Protein AF-A0A0N8PWJ0-F1 (afdb_monomer_lite)

Radius of gyration: 24.16 Å; chains: 1; bounding box: 45×38×92 Å

pLDDT: mean 72.23, std 19.56, range [32.34, 95.19]

Foldseek 3Di:
DLLVVLVVCVVVVAQEAEAADCPCVQVDPPDDVVNCCCVPPDPPVVSLVVNCVSNVVSNHHYYYDHLPPQLQAALPPRAGFDDPDPQWTADPVVRDIFGSVVSSVSSRCVVVVHDDPDPPDDPPGHPPVVDPQPFDDPVPDGDRPDDDPCPPPPPPPPPDDDDDPPDDDD

Sequence (170 aa):
MIKNVIEDLFELGTSRILVGNLKYIRENNRGAKTNSMIHNFWSFNYIVQRIKEVAEEYRMKVEEINEYGTSSSCPFCDTKGSRRRRVLLYCPRCNKTINADVVGALNITKKDGTIIPSPSWRDRDNGLMTQPLLLRWNEMKWDRKSGMKNQLMKTLEVRIPQASAVGVSI

Structure (mmCIF, N/CA/C/O backbone):
data_AF-A0A0N8PWJ0-F1
#
_entry.id   AF-A0A0N8PWJ0-F1
#
loop_
_atom_site.group_PDB
_atom_site.id
_atom_site.type_symbol
_atom_site.label_atom_id
_atom_site.label_alt_id
_atom_site.label_comp_id
_atom_site.label_asym_id
_atom_site.label_entity_id
_atom_site.label_seq_id
_atom_site.pdbx_PDB_ins_code
_atom_site.Cartn_x
_atom_site.Cartn_y
_atom_site.Cartn_z
_atom_site.occupancy
_atom_site.B_iso_or_equiv
_atom_site.auth_seq_id
_atom_site.auth_comp_id
_atom_site.auth_asym_id
_atom_site.auth_atom_id
_atom_site.pdbx_PDB_model_num
ATOM 1 N N . MET A 1 1 ? -8.269 14.108 5.931 1.00 78.44 1 MET A N 1
ATOM 2 C CA . MET A 1 1 ? -7.826 13.070 4.969 1.00 78.44 1 MET A CA 1
ATOM 3 C C . MET A 1 1 ? -7.799 11.691 5.614 1.00 78.44 1 MET A C 1
ATOM 5 O O . MET A 1 1 ? -8.667 10.913 5.270 1.00 78.44 1 MET A O 1
ATOM 9 N N . ILE A 1 2 ? -6.883 11.386 6.548 1.00 87.88 2 ILE A N 1
ATOM 10 C CA . ILE A 1 2 ? -6.777 10.037 7.158 1.00 87.88 2 ILE A CA 1
ATOM 11 C C . ILE A 1 2 ? -8.081 9.603 7.840 1.00 87.88 2 ILE A C 1
ATOM 13 O O . ILE A 1 2 ? -8.528 8.486 7.619 1.00 87.88 2 ILE A O 1
ATOM 17 N N . LYS A 1 3 ? -8.721 10.515 8.585 1.00 88.75 3 LYS A N 1
ATOM 18 C CA . LYS A 1 3 ? -10.021 10.259 9.215 1.00 88.75 3 LYS A CA 1
ATOM 19 C C . LYS A 1 3 ? -11.087 9.831 8.206 1.00 88.75 3 LYS A C 1
ATOM 21 O O . LYS A 1 3 ? -11.620 8.745 8.336 1.00 88.75 3 LYS A O 1
ATOM 26 N N . ASN A 1 4 ? -11.289 10.628 7.159 1.00 89.31 4 ASN A N 1
ATOM 27 C CA . ASN A 1 4 ? -12.261 10.331 6.106 1.00 89.31 4 ASN A CA 1
ATOM 28 C C . ASN A 1 4 ? -11.983 8.979 5.429 1.00 89.31 4 ASN A C 1
ATOM 30 O O . ASN A 1 4 ? -12.909 8.234 5.163 1.00 89.31 4 ASN A O 1
ATOM 34 N N . VAL A 1 5 ? -10.710 8.640 5.181 1.00 90.00 5 VAL A N 1
ATOM 35 C CA . VAL A 1 5 ? -10.353 7.338 4.591 1.00 90.00 5 VAL A CA 1
ATOM 36 C C . VAL A 1 5 ? -10.740 6.186 5.520 1.00 90.00 5 VAL A C 1
ATOM 38 O O . VAL A 1 5 ? -11.231 5.167 5.051 1.00 90.00 5 VAL A O 1
ATOM 41 N N . ILE A 1 6 ? -10.519 6.325 6.826 1.00 91.62 6 ILE A N 1
ATOM 42 C CA . ILE A 1 6 ? -10.872 5.285 7.801 1.00 91.62 6 ILE A CA 1
ATOM 43 C C . ILE A 1 6 ? -12.387 5.197 7.989 1.00 91.62 6 ILE A C 1
ATOM 45 O O . ILE A 1 6 ? -12.909 4.089 8.038 1.00 91.62 6 ILE A O 1
ATOM 49 N N . GLU A 1 7 ? -13.089 6.331 8.010 1.00 90.44 7 GLU A N 1
ATOM 50 C CA . GLU A 1 7 ? -14.555 6.386 7.992 1.00 90.44 7 GLU A CA 1
ATOM 51 C C . GLU A 1 7 ? -15.114 5.648 6.765 1.00 90.44 7 GLU A C 1
ATOM 53 O O . GLU A 1 7 ? -15.924 4.738 6.924 1.00 90.44 7 GLU A O 1
ATOM 58 N N . ASP A 1 8 ? -14.607 5.942 5.563 1.00 90.00 8 ASP A N 1
ATOM 59 C CA . ASP A 1 8 ? -15.014 5.264 4.327 1.00 90.00 8 ASP A CA 1
ATOM 60 C C . ASP A 1 8 ? -14.752 3.746 4.400 1.00 90.00 8 ASP A C 1
ATOM 62 O O . ASP A 1 8 ? -15.587 2.935 3.996 1.00 90.00 8 ASP A O 1
ATOM 66 N N . LEU A 1 9 ? -13.590 3.326 4.919 1.00 90.00 9 LEU A N 1
ATOM 67 C CA . LEU A 1 9 ? -13.256 1.904 5.071 1.00 90.00 9 LEU A CA 1
ATOM 68 C C . LEU A 1 9 ? -14.151 1.200 6.095 1.00 90.00 9 LEU A C 1
ATOM 70 O O . LEU A 1 9 ? -14.504 0.032 5.894 1.00 90.00 9 LEU A O 1
ATOM 74 N N . PHE A 1 10 ? -14.514 1.896 7.168 1.00 90.31 10 PHE A N 1
ATOM 75 C CA . PHE A 1 10 ? -15.421 1.399 8.191 1.00 90.31 10 PHE A CA 1
ATOM 76 C C . PHE A 1 10 ? -16.838 1.218 7.634 1.00 90.31 10 PHE A C 1
ATOM 78 O O . PHE A 1 10 ? -17.433 0.158 7.824 1.00 90.31 10 PHE A O 1
ATOM 85 N N . GLU A 1 11 ? -17.348 2.186 6.867 1.00 90.12 11 GLU A N 1
ATOM 86 C CA . GLU A 1 11 ? -18.640 2.077 6.173 1.00 90.12 11 GLU A CA 1
ATOM 87 C C . GLU A 1 11 ? -18.673 0.913 5.169 1.00 90.12 11 GLU A C 1
ATOM 89 O O . GLU A 1 11 ? -19.708 0.276 4.981 1.00 90.12 11 GLU A O 1
ATOM 94 N N . LEU A 1 12 ? -17.529 0.583 4.561 1.00 88.88 12 LEU A N 1
ATOM 95 C CA . LEU A 1 12 ? -17.371 -0.585 3.687 1.00 88.88 12 LEU A CA 1
ATOM 96 C C . LEU A 1 12 ? -17.285 -1.925 4.447 1.00 88.88 12 LEU A C 1
ATOM 98 O O . LEU A 1 12 ? -17.179 -2.973 3.809 1.00 88.88 12 LEU A O 1
ATOM 102 N N . GLY A 1 13 ? -17.325 -1.918 5.783 1.00 88.94 13 GLY A N 1
ATOM 103 C CA . GLY A 1 13 ? -17.255 -3.122 6.617 1.00 88.94 13 GLY A CA 1
ATOM 104 C C . GLY A 1 13 ? -15.846 -3.706 6.749 1.00 88.94 13 GLY A C 1
ATOM 105 O O . GLY A 1 13 ? -15.686 -4.896 7.026 1.00 88.94 13 GLY A O 1
ATOM 106 N N . THR A 1 14 ? -14.809 -2.896 6.532 1.00 88.94 14 THR A N 1
ATOM 107 C CA . THR A 1 14 ? -13.416 -3.341 6.652 1.00 88.94 14 THR A CA 1
ATOM 108 C C . THR A 1 14 ? -13.060 -3.547 8.127 1.00 88.94 14 THR A C 1
ATOM 110 O O . THR A 1 14 ? -13.317 -2.686 8.960 1.00 88.94 14 THR A O 1
ATOM 113 N N . SER A 1 15 ? -12.430 -4.673 8.465 1.00 89.12 15 SER A N 1
ATOM 114 C CA . SER A 1 15 ? -11.983 -4.972 9.838 1.00 89.12 15 SER A CA 1
ATOM 115 C C . SER A 1 15 ? -10.462 -4.926 10.011 1.00 89.12 15 SER A C 1
ATOM 117 O O . SER A 1 15 ? -9.962 -4.703 11.117 1.00 89.12 15 SER A O 1
ATOM 119 N N . ARG A 1 16 ? -9.715 -5.135 8.920 1.00 90.88 16 ARG A N 1
ATOM 120 C CA . ARG A 1 16 ? -8.248 -5.176 8.888 1.00 90.88 16 ARG A CA 1
ATOM 121 C C . ARG A 1 16 ? -7.725 -4.301 7.751 1.00 90.88 16 ARG A C 1
ATOM 123 O O . ARG A 1 16 ? -8.206 -4.393 6.625 1.00 90.88 16 ARG A O 1
ATOM 130 N N . ILE A 1 17 ? -6.727 -3.478 8.049 1.00 91.00 17 ILE A N 1
ATOM 131 C CA . ILE A 1 17 ? -6.000 -2.636 7.099 1.00 91.00 17 ILE A CA 1
ATOM 132 C C . ILE A 1 17 ? -4.561 -3.136 7.040 1.00 91.00 17 ILE A C 1
ATOM 134 O O . ILE A 1 17 ? -3.877 -3.220 8.059 1.00 91.00 17 ILE A O 1
ATOM 138 N N . LEU A 1 18 ? -4.089 -3.425 5.832 1.00 90.75 18 LEU A N 1
ATOM 139 C CA . LEU A 1 18 ? -2.710 -3.829 5.589 1.00 90.75 18 LEU A CA 1
ATOM 140 C C . LEU A 1 18 ? -1.939 -2.647 5.007 1.00 90.75 18 LEU A C 1
ATOM 142 O O . LEU A 1 18 ? -2.352 -2.058 4.008 1.00 90.75 18 LEU A O 1
ATOM 146 N N . VAL A 1 19 ? -0.814 -2.305 5.625 1.00 90.31 19 VAL A N 1
ATOM 147 C CA . VAL A 1 19 ? 0.041 -1.191 5.210 1.00 90.31 19 VAL A CA 1
ATOM 148 C C . VAL A 1 19 ? 1.395 -1.732 4.771 1.00 90.31 19 VAL A C 1
ATOM 150 O O . VAL A 1 19 ? 2.046 -2.483 5.495 1.00 90.31 19 VAL A O 1
ATOM 153 N N . GLY A 1 20 ? 1.835 -1.346 3.575 1.00 87.44 20 GLY A N 1
ATOM 154 C CA . GLY A 1 20 ? 3.157 -1.703 3.074 1.00 87.44 20 GLY A CA 1
ATOM 155 C C . GLY A 1 20 ? 4.257 -1.037 3.898 1.00 87.44 20 GLY A C 1
ATOM 156 O O . GLY A 1 20 ? 4.283 0.177 4.047 1.00 87.44 20 GLY A O 1
ATOM 157 N N . ASN A 1 21 ? 5.159 -1.825 4.473 1.00 85.50 21 ASN A N 1
ATOM 158 C CA . ASN A 1 21 ? 6.261 -1.346 5.287 1.00 85.50 21 ASN A CA 1
ATOM 159 C C . ASN A 1 21 ? 7.443 -0.954 4.397 1.00 85.50 21 ASN A C 1
ATOM 161 O O . ASN A 1 21 ? 8.081 -1.815 3.783 1.00 85.50 21 ASN A O 1
ATOM 165 N N . LEU A 1 22 ? 7.756 0.342 4.381 1.00 82.75 22 LEU A N 1
ATOM 166 C CA . LEU A 1 22 ? 8.860 0.933 3.625 1.00 82.75 22 LEU A CA 1
ATOM 167 C C . LEU A 1 22 ? 10.159 1.060 4.440 1.00 82.75 22 LEU A C 1
ATOM 169 O O . LEU A 1 22 ? 10.997 1.921 4.151 1.00 82.75 22 LEU A O 1
ATOM 173 N N . LYS A 1 23 ? 10.360 0.228 5.470 1.00 77.06 23 LYS A N 1
ATOM 174 C CA . LYS A 1 23 ? 11.645 0.138 6.182 1.00 77.06 23 LYS A CA 1
ATOM 175 C C . LYS A 1 23 ? 12.806 0.025 5.184 1.00 77.06 23 LYS A C 1
ATOM 177 O O . LYS A 1 23 ? 12.694 -0.622 4.144 1.00 77.06 23 LYS A O 1
ATOM 182 N N . TYR A 1 24 ? 13.909 0.710 5.488 1.00 76.69 24 TYR A N 1
ATOM 183 C CA . TYR A 1 24 ? 15.117 0.784 4.650 1.00 76.69 24 TYR A CA 1
ATOM 184 C C . TYR A 1 24 ? 14.955 1.530 3.309 1.00 76.69 24 TYR A C 1
ATOM 186 O O . TYR A 1 24 ? 15.877 1.568 2.489 1.00 76.69 24 TYR A O 1
ATOM 194 N N . ILE A 1 25 ? 13.817 2.196 3.047 1.00 76.44 25 ILE A N 1
ATOM 195 C CA . ILE A 1 25 ? 13.652 2.976 1.808 1.00 76.44 25 ILE A CA 1
ATOM 196 C C . ILE A 1 25 ? 14.645 4.145 1.722 1.00 76.44 25 ILE A C 1
ATOM 198 O O . ILE A 1 25 ? 15.071 4.474 0.617 1.00 76.44 25 ILE A O 1
ATOM 202 N N . ARG A 1 26 ? 15.029 4.712 2.874 1.00 74.12 26 ARG A N 1
ATOM 203 C CA . ARG A 1 26 ? 15.977 5.829 3.032 1.00 74.12 26 ARG A CA 1
ATOM 204 C C . ARG A 1 26 ? 17.442 5.426 2.851 1.00 74.12 26 ARG A C 1
ATOM 206 O O . ARG A 1 26 ? 18.259 6.267 2.513 1.00 74.12 26 ARG A O 1
ATOM 213 N N . GLU A 1 27 ? 17.762 4.153 3.050 1.00 78.19 27 GLU A N 1
ATOM 214 C CA . GLU A 1 27 ? 19.130 3.628 2.916 1.00 78.19 27 GLU A CA 1
ATOM 215 C C . GLU A 1 27 ? 19.471 3.274 1.463 1.00 78.19 27 GLU A C 1
ATOM 217 O O . GLU A 1 27 ? 20.631 3.147 1.084 1.00 78.19 27 GLU A O 1
ATOM 222 N N . ASN A 1 28 ? 18.449 3.151 0.615 1.00 74.12 28 ASN A N 1
ATOM 223 C CA . ASN A 1 28 ? 18.621 2.850 -0.795 1.00 74.12 28 ASN A CA 1
ATOM 224 C C . ASN A 1 28 ? 18.890 4.122 -1.599 1.00 74.12 28 ASN A C 1
ATOM 226 O O . ASN A 1 28 ? 18.023 4.990 -1.714 1.00 74.12 28 ASN A O 1
ATOM 230 N N . ASN A 1 29 ? 20.049 4.189 -2.253 1.00 73.50 29 ASN A N 1
ATOM 231 C CA . ASN A 1 29 ? 20.364 5.291 -3.150 1.00 73.50 29 ASN A CA 1
ATOM 232 C C . ASN A 1 29 ? 19.567 5.178 -4.464 1.00 73.50 29 ASN A C 1
ATOM 234 O O . ASN A 1 29 ? 19.907 4.392 -5.347 1.00 73.50 29 ASN A O 1
ATOM 238 N N . ARG A 1 30 ? 18.499 5.975 -4.606 1.00 72.75 30 ARG A N 1
ATOM 239 C CA . ARG A 1 30 ? 17.639 6.027 -5.808 1.00 72.75 30 ARG A CA 1
ATOM 240 C C . ARG A 1 30 ? 17.823 7.314 -6.623 1.00 72.75 30 ARG A C 1
ATOM 242 O O . ARG A 1 30 ? 16.936 7.701 -7.391 1.00 72.75 30 ARG A O 1
ATOM 249 N N . GLY A 1 31 ? 18.973 7.970 -6.454 1.00 81.56 31 GLY A N 1
ATOM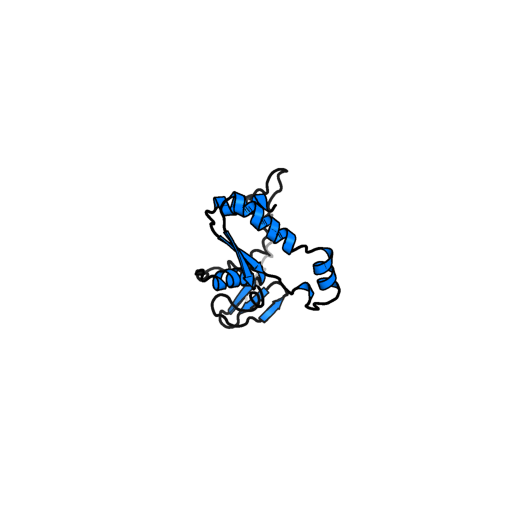 250 C CA . GLY A 1 31 ? 19.334 9.230 -7.100 1.00 81.56 31 GLY A CA 1
ATOM 251 C C . GLY A 1 31 ? 18.895 10.472 -6.316 1.00 81.56 31 GLY A C 1
ATOM 252 O O . GLY A 1 31 ? 17.948 10.439 -5.531 1.00 81.56 31 GLY A O 1
ATOM 253 N N . ALA A 1 32 ? 19.576 11.595 -6.564 1.00 79.75 32 ALA A N 1
ATOM 254 C CA . ALA A 1 32 ? 19.472 12.817 -5.757 1.00 79.75 32 ALA A CA 1
ATOM 255 C C . ALA A 1 32 ? 18.037 13.356 -5.613 1.00 79.75 32 ALA A C 1
ATOM 257 O O . ALA A 1 32 ? 17.609 13.689 -4.509 1.00 79.75 32 ALA A O 1
ATOM 258 N N . LYS A 1 33 ? 17.261 13.387 -6.707 1.00 81.19 33 LYS A N 1
ATOM 259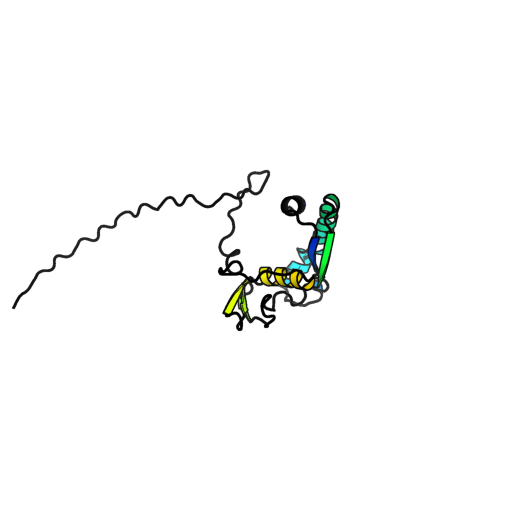 C CA . LYS A 1 33 ? 15.870 13.872 -6.689 1.00 81.19 33 LYS A CA 1
ATOM 260 C C . LYS A 1 33 ? 14.965 12.991 -5.824 1.00 81.19 33 LYS A C 1
ATOM 262 O O . LYS A 1 33 ? 14.232 13.503 -4.986 1.00 81.19 33 LYS A O 1
ATOM 267 N N . THR A 1 34 ? 15.028 11.674 -6.018 1.00 77.62 34 THR A N 1
ATOM 268 C CA . THR A 1 34 ? 14.200 10.710 -5.280 1.00 77.62 34 THR A CA 1
ATOM 269 C C . THR A 1 34 ? 14.556 10.714 -3.798 1.00 77.62 34 THR A C 1
ATOM 271 O O . THR A 1 34 ? 13.664 10.774 -2.958 1.00 77.62 34 THR A O 1
ATOM 274 N N . ASN A 1 35 ? 15.851 10.720 -3.476 1.00 80.38 35 ASN A N 1
ATOM 275 C CA . ASN A 1 35 ? 16.318 10.761 -2.095 1.00 80.38 35 ASN A CA 1
ATOM 276 C C . ASN A 1 35 ? 15.872 12.070 -1.425 1.00 80.38 35 ASN A C 1
ATOM 278 O O . ASN A 1 35 ? 15.285 12.021 -0.351 1.00 80.38 35 ASN A O 1
ATOM 282 N N . SER A 1 36 ? 16.036 13.225 -2.083 1.00 81.38 36 SER A N 1
ATOM 283 C CA . SER A 1 36 ? 15.557 14.512 -1.555 1.00 81.38 36 SER A CA 1
ATOM 284 C C . SER A 1 36 ? 14.054 14.486 -1.247 1.00 81.38 36 SER A C 1
ATOM 286 O O . SER A 1 36 ? 13.643 14.908 -0.170 1.00 81.38 36 SER A O 1
ATOM 288 N N . MET A 1 37 ? 13.225 13.906 -2.123 1.00 79.00 37 MET A N 1
ATOM 289 C CA . MET A 1 37 ? 11.787 13.756 -1.855 1.00 79.00 37 MET A CA 1
ATOM 290 C C . MET A 1 37 ? 11.502 12.848 -0.650 1.00 79.00 37 MET A C 1
ATOM 292 O O . MET A 1 37 ? 10.704 13.210 0.213 1.00 79.00 37 MET A O 1
ATOM 296 N N . ILE A 1 38 ? 12.171 11.693 -0.561 1.00 79.81 38 ILE A N 1
ATOM 297 C CA . ILE A 1 38 ? 11.996 10.742 0.549 1.00 79.81 38 ILE A CA 1
ATOM 298 C C . ILE A 1 38 ? 12.420 11.372 1.884 1.00 79.81 38 ILE A C 1
ATOM 300 O O . ILE A 1 38 ? 11.729 11.210 2.889 1.00 79.81 38 ILE A O 1
ATOM 304 N N . HIS A 1 39 ? 13.552 12.076 1.908 1.00 77.00 39 HIS A N 1
ATOM 305 C CA . HIS A 1 39 ? 14.110 12.636 3.136 1.00 77.00 39 HIS A CA 1
ATOM 306 C C . HIS A 1 39 ? 13.380 13.901 3.597 1.00 77.00 39 HIS A C 1
ATOM 308 O O . HIS A 1 39 ? 13.160 14.036 4.799 1.00 77.00 39 HIS A O 1
ATOM 314 N N . ASN A 1 40 ? 12.964 14.775 2.671 1.00 78.38 40 ASN A N 1
ATOM 315 C CA . ASN A 1 40 ? 12.414 16.093 3.007 1.00 78.38 40 ASN A CA 1
ATOM 316 C C . ASN A 1 40 ? 10.883 16.135 3.074 1.00 78.38 40 ASN A C 1
ATOM 318 O O . ASN A 1 40 ? 10.336 16.910 3.850 1.00 78.38 40 ASN A O 1
ATOM 322 N N . PHE A 1 41 ? 10.181 15.328 2.273 1.00 73.62 41 PHE A N 1
ATOM 323 C CA . PHE A 1 41 ? 8.723 15.448 2.124 1.00 73.62 41 PHE A CA 1
ATOM 324 C C . PHE A 1 41 ? 7.948 14.230 2.625 1.00 73.62 41 PHE A C 1
ATOM 326 O O . PHE A 1 41 ? 6.735 14.316 2.811 1.00 73.62 41 PHE A O 1
ATOM 333 N N . TRP A 1 42 ? 8.612 13.091 2.847 1.00 77.62 42 TRP A N 1
ATOM 334 C CA . TRP A 1 42 ? 7.918 11.840 3.134 1.00 77.62 42 TRP A CA 1
ATOM 335 C C . TRP A 1 42 ? 8.134 11.338 4.565 1.00 77.62 42 TRP A C 1
ATOM 337 O O . TRP A 1 42 ? 9.004 10.509 4.855 1.00 77.62 42 TRP A O 1
ATOM 347 N N . SER A 1 43 ? 7.262 11.792 5.466 1.00 82.75 43 SER A N 1
ATOM 348 C CA . SER A 1 43 ? 7.154 11.290 6.843 1.00 82.75 43 SER A CA 1
ATOM 349 C C . SER A 1 43 ? 6.284 10.031 6.906 1.00 82.75 43 SER A C 1
ATOM 351 O O . SER A 1 43 ? 5.223 10.022 7.524 1.00 82.75 43 SER A O 1
ATOM 353 N N . PHE A 1 44 ? 6.724 8.958 6.243 1.00 83.38 44 PHE A N 1
ATOM 354 C CA . PHE A 1 44 ? 5.982 7.695 6.159 1.00 83.38 44 PHE A CA 1
ATOM 355 C C . PHE A 1 44 ? 5.540 7.171 7.538 1.00 83.38 44 PHE A C 1
ATOM 357 O O . PHE A 1 44 ? 4.356 6.925 7.744 1.00 83.38 44 PHE A O 1
ATOM 364 N N . ASN A 1 45 ? 6.458 7.109 8.508 1.00 85.62 45 ASN A N 1
ATOM 365 C CA . ASN A 1 45 ? 6.153 6.632 9.862 1.00 85.62 45 ASN A CA 1
ATOM 366 C C . ASN A 1 45 ? 5.053 7.454 10.547 1.00 85.62 45 ASN A C 1
ATOM 368 O O . ASN A 1 45 ? 4.207 6.884 11.225 1.00 85.62 45 ASN A O 1
ATOM 372 N N . TYR A 1 46 ? 5.037 8.774 10.341 1.00 88.75 46 TYR A N 1
ATOM 373 C CA . TYR A 1 46 ? 3.999 9.643 10.896 1.00 88.75 46 TYR A CA 1
ATOM 374 C C . TYR A 1 46 ? 2.622 9.329 10.296 1.00 88.75 46 TYR A C 1
ATOM 376 O O . TYR A 1 46 ? 1.635 9.241 11.020 1.00 88.75 46 TYR A O 1
ATOM 384 N N . ILE A 1 47 ? 2.556 9.100 8.980 1.00 89.38 47 ILE A N 1
ATOM 385 C CA . ILE A 1 47 ? 1.307 8.735 8.299 1.00 89.38 47 ILE A CA 1
ATOM 386 C C . ILE A 1 47 ? 0.795 7.386 8.810 1.00 89.38 47 ILE A C 1
ATOM 388 O O . ILE A 1 47 ? -0.380 7.277 9.151 1.00 89.38 47 ILE A O 1
ATOM 392 N N . VAL A 1 48 ? 1.665 6.375 8.906 1.00 90.44 48 VAL A N 1
ATOM 393 C CA . VAL A 1 48 ? 1.291 5.047 9.420 1.00 90.44 48 VAL A CA 1
ATOM 394 C C . VAL A 1 48 ? 0.824 5.127 10.868 1.00 90.44 48 VAL A C 1
ATOM 396 O O . VAL A 1 48 ? -0.203 4.547 11.207 1.00 90.44 48 VAL A O 1
ATOM 399 N N . GLN A 1 49 ? 1.535 5.881 11.706 1.00 92.19 49 GLN A N 1
ATOM 400 C CA . GLN A 1 49 ? 1.153 6.099 13.096 1.00 92.19 49 GLN A CA 1
ATOM 401 C C . GLN A 1 49 ? -0.236 6.736 13.193 1.00 92.19 49 GLN A C 1
ATOM 403 O O . GLN A 1 49 ? -1.094 6.239 13.915 1.00 92.19 49 GLN A O 1
ATOM 408 N N . ARG A 1 50 ? -0.506 7.771 12.390 1.00 94.19 50 ARG A N 1
ATOM 409 C CA . ARG A 1 50 ? -1.813 8.429 12.387 1.00 94.19 50 ARG A CA 1
ATOM 410 C C . ARG A 1 50 ? -2.932 7.523 11.868 1.00 94.19 50 ARG A C 1
ATOM 412 O O . ARG A 1 50 ? -4.054 7.621 12.352 1.00 94.19 50 ARG A O 1
ATOM 419 N N . ILE A 1 51 ? -2.644 6.639 10.909 1.00 93.56 51 ILE A N 1
ATOM 420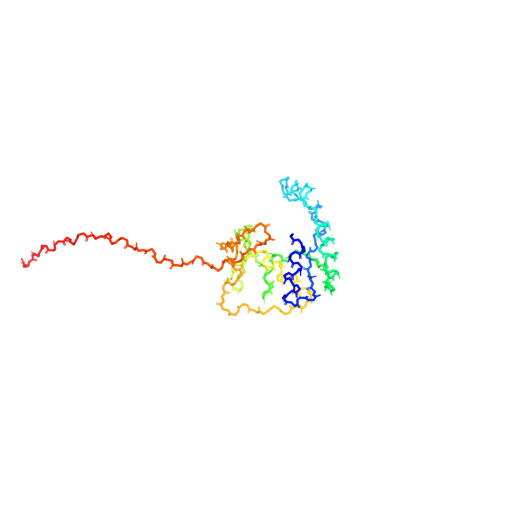 C CA . ILE A 1 51 ? -3.596 5.611 10.461 1.00 93.56 51 ILE A CA 1
ATOM 421 C C . ILE A 1 51 ? -3.914 4.648 11.607 1.00 93.56 51 ILE A C 1
ATOM 423 O O . ILE A 1 51 ? -5.084 4.363 11.820 1.00 93.56 51 ILE A O 1
ATOM 427 N N . LYS A 1 52 ? -2.907 4.177 12.356 1.00 94.44 52 LYS A N 1
ATOM 428 C CA . LYS A 1 52 ? -3.106 3.275 13.503 1.00 94.44 52 LYS A CA 1
ATOM 429 C C . LYS A 1 52 ? -3.989 3.899 14.575 1.00 94.44 52 LYS A C 1
ATOM 431 O O . LYS A 1 52 ? -4.978 3.288 14.951 1.00 94.44 52 LYS A O 1
ATOM 436 N N . GLU A 1 53 ? -3.661 5.118 14.997 1.00 95.19 53 GLU A N 1
ATOM 437 C CA . GLU A 1 53 ? -4.410 5.843 16.032 1.00 95.19 53 GLU A CA 1
ATOM 438 C C . GLU A 1 53 ? -5.881 6.009 15.655 1.00 95.19 53 GLU A C 1
ATOM 440 O O . GLU A 1 53 ? -6.770 5.680 16.430 1.00 95.19 53 GLU A O 1
ATOM 445 N N . VAL A 1 54 ? -6.147 6.486 14.437 1.00 95.19 54 VAL A N 1
ATOM 446 C CA . VAL A 1 54 ? -7.525 6.709 13.999 1.00 95.19 54 VAL A CA 1
ATOM 447 C C . VAL A 1 54 ? -8.239 5.378 13.756 1.00 95.19 54 VAL A C 1
ATOM 449 O O . VAL A 1 54 ? -9.411 5.266 14.065 1.00 95.19 54 VAL A O 1
ATOM 452 N N . ALA A 1 55 ? -7.570 4.344 13.245 1.00 94.31 55 ALA A N 1
ATOM 453 C CA . ALA A 1 55 ? -8.197 3.041 13.005 1.00 94.31 55 ALA A CA 1
ATOM 454 C C . ALA A 1 55 ? -8.572 2.330 14.315 1.00 94.31 55 ALA A C 1
ATOM 456 O O . ALA A 1 55 ? -9.589 1.634 14.371 1.00 94.31 55 ALA A O 1
ATOM 457 N N . GLU A 1 56 ? -7.785 2.536 15.371 1.00 94.62 56 GLU A N 1
ATOM 458 C CA . GLU A 1 56 ? -8.048 2.012 16.709 1.00 94.62 56 GLU A CA 1
ATOM 459 C C . GLU A 1 56 ? -9.358 2.563 17.293 1.00 94.62 56 GLU A C 1
ATOM 461 O O . GLU A 1 56 ? -10.133 1.794 17.866 1.00 94.62 56 GLU A O 1
ATOM 466 N N . GLU A 1 57 ? -9.683 3.840 17.047 1.00 94.69 57 GLU A N 1
ATOM 467 C CA . GLU A 1 57 ? -10.971 4.446 17.433 1.00 94.69 57 GLU A CA 1
ATOM 468 C C . GLU A 1 57 ? -12.173 3.695 16.821 1.00 94.69 57 GLU A C 1
ATOM 470 O O . GLU A 1 57 ? -13.211 3.541 17.466 1.00 94.69 57 GLU A O 1
ATOM 475 N N . TYR A 1 58 ? -12.013 3.152 15.607 1.00 93.12 58 TYR A N 1
ATOM 476 C CA . TYR A 1 58 ? -13.027 2.360 14.894 1.00 93.12 58 TYR A CA 1
ATOM 477 C C . TYR A 1 58 ? -12.884 0.845 15.129 1.00 93.12 58 TYR A C 1
ATOM 479 O O . TYR A 1 58 ? -13.564 0.050 14.478 1.00 93.12 58 TYR A O 1
ATOM 487 N N . ARG A 1 59 ? -12.020 0.418 16.065 1.00 94.12 59 ARG A N 1
ATOM 488 C CA . ARG A 1 59 ? -11.714 -0.995 16.378 1.00 94.12 59 ARG A CA 1
ATOM 489 C C . ARG A 1 59 ? -11.211 -1.801 15.173 1.00 94.12 59 ARG A C 1
ATOM 491 O O . ARG A 1 59 ? -11.382 -3.021 15.118 1.00 94.12 59 ARG A O 1
ATOM 498 N N . MET A 1 60 ? -10.580 -1.133 14.214 1.00 94.25 60 MET A N 1
ATOM 499 C CA . MET A 1 60 ? -9.958 -1.764 13.055 1.00 94.25 60 MET A CA 1
ATOM 500 C C . MET A 1 60 ? -8.506 -2.126 13.375 1.00 94.25 60 MET A C 1
ATOM 502 O O . MET A 1 60 ? -7.788 -1.369 14.027 1.00 94.25 60 MET A O 1
ATOM 506 N N . LYS A 1 61 ? -8.040 -3.281 12.895 1.00 93.12 61 LYS A N 1
ATOM 507 C CA . LYS A 1 61 ? -6.640 -3.698 13.070 1.00 93.12 61 LYS A CA 1
ATOM 508 C C . LYS A 1 61 ? -5.787 -3.180 11.922 1.00 93.12 61 LYS A C 1
ATOM 510 O O . LYS A 1 61 ? -6.168 -3.333 10.766 1.00 93.12 61 LYS A O 1
ATOM 515 N N . VAL A 1 62 ? -4.622 -2.620 12.232 1.00 93.06 62 VAL A N 1
ATOM 516 C CA . VAL A 1 62 ? -3.656 -2.155 11.228 1.00 93.06 62 VAL A CA 1
ATOM 517 C C . VAL A 1 62 ? -2.375 -2.969 11.344 1.00 93.06 62 VAL A C 1
ATOM 519 O O . VAL A 1 62 ? -1.728 -2.967 12.391 1.00 93.06 62 VAL A O 1
ATOM 522 N N . GLU A 1 63 ? -1.991 -3.638 10.262 1.00 91.50 63 GLU A N 1
ATOM 523 C CA . GLU A 1 63 ? -0.822 -4.516 10.217 1.00 91.50 63 GLU A CA 1
ATOM 524 C C . GLU A 1 63 ? 0.159 -4.055 9.136 1.00 91.50 63 GLU A C 1
ATOM 526 O O . GLU A 1 63 ? -0.222 -3.733 8.010 1.00 91.50 63 GLU A O 1
ATOM 531 N N . GLU A 1 64 ? 1.445 -4.009 9.482 1.00 90.38 64 GLU A N 1
ATOM 532 C CA . GLU A 1 64 ? 2.505 -3.630 8.550 1.00 90.38 64 GLU A CA 1
ATOM 533 C C . GLU A 1 64 ? 3.117 -4.870 7.891 1.00 90.38 64 GLU A C 1
ATOM 535 O O . GLU A 1 64 ? 3.692 -5.722 8.567 1.00 90.38 64 GLU A O 1
ATOM 540 N N . ILE A 1 65 ? 3.069 -4.942 6.562 1.00 89.19 65 ILE A N 1
ATOM 541 C CA . ILE A 1 65 ? 3.603 -6.058 5.771 1.00 89.19 65 ILE A CA 1
ATOM 542 C C . ILE A 1 65 ? 4.782 -5.572 4.941 1.00 89.19 65 ILE A C 1
ATOM 544 O O . ILE A 1 65 ? 4.724 -4.512 4.335 1.00 89.19 65 ILE A O 1
ATOM 548 N N . ASN A 1 66 ? 5.853 -6.360 4.847 1.00 85.19 66 ASN A N 1
ATOM 549 C CA . ASN A 1 66 ? 7.002 -6.006 4.013 1.00 85.19 66 ASN A CA 1
ATOM 550 C C . ASN A 1 66 ? 6.596 -5.773 2.539 1.00 85.19 66 ASN A C 1
ATOM 552 O O . ASN A 1 66 ? 6.193 -6.710 1.839 1.00 85.19 66 ASN A O 1
ATOM 556 N N . GLU A 1 67 ? 6.765 -4.542 2.051 1.00 84.38 67 GLU A N 1
ATOM 557 C CA . GLU A 1 67 ? 6.406 -4.134 0.687 1.00 84.38 67 GLU A CA 1
ATOM 558 C C . GLU A 1 67 ? 7.493 -4.473 -0.349 1.00 84.38 67 GLU A C 1
ATOM 560 O O . GLU A 1 67 ? 7.258 -4.408 -1.558 1.00 84.38 67 GLU A O 1
ATOM 565 N N . TYR A 1 68 ? 8.685 -4.889 0.084 1.00 82.06 68 TYR A N 1
ATOM 566 C CA . TYR A 1 68 ? 9.807 -5.124 -0.818 1.00 82.06 68 TYR A CA 1
ATOM 567 C C . TYR A 1 68 ? 9.448 -6.090 -1.959 1.00 82.06 68 TYR A C 1
ATOM 569 O O . TYR A 1 68 ? 8.938 -7.19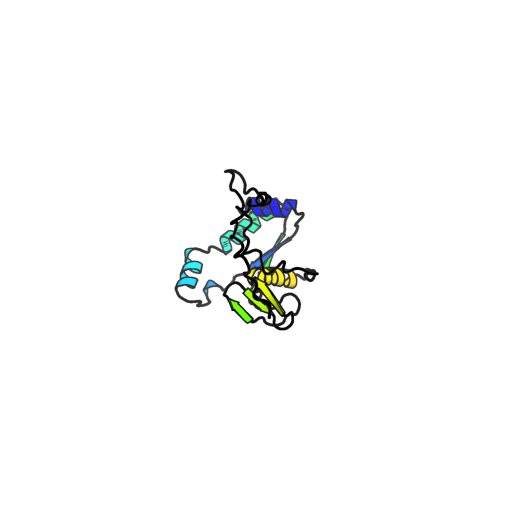4 -1.742 1.00 82.06 68 TYR A O 1
ATOM 577 N N . GLY A 1 69 ? 9.698 -5.640 -3.194 1.00 78.19 69 GLY A N 1
ATOM 578 C CA . GLY A 1 69 ? 9.474 -6.407 -4.422 1.00 78.19 69 GLY A CA 1
ATOM 579 C C . GLY A 1 69 ? 8.009 -6.609 -4.832 1.00 78.19 69 GLY A C 1
ATOM 580 O O . GLY A 1 69 ? 7.766 -7.162 -5.903 1.00 78.19 69 GLY A O 1
ATOM 581 N N . THR A 1 70 ? 7.033 -6.135 -4.050 1.00 84.00 70 THR A N 1
ATOM 582 C CA . THR A 1 70 ? 5.599 -6.388 -4.300 1.00 84.00 70 THR A CA 1
ATOM 583 C C . THR A 1 70 ? 5.096 -5.783 -5.609 1.00 84.00 70 THR A C 1
ATOM 585 O O . THR A 1 70 ? 4.242 -6.367 -6.252 1.00 84.00 70 THR A O 1
ATOM 588 N N . SER A 1 71 ? 5.660 -4.679 -6.097 1.00 81.75 71 SER A N 1
ATOM 589 C CA . SER A 1 71 ? 5.228 -4.043 -7.357 1.00 81.75 71 SER A CA 1
ATOM 590 C C . SER A 1 71 ? 5.855 -4.633 -8.633 1.00 81.75 71 SER A C 1
ATOM 592 O O . SER A 1 71 ? 5.718 -4.056 -9.713 1.00 81.75 71 SER A O 1
ATOM 594 N N . SER A 1 72 ? 6.604 -5.740 -8.538 1.00 85.56 72 SER A N 1
ATOM 595 C CA . SER A 1 72 ? 7.386 -6.294 -9.665 1.00 85.56 72 SER A CA 1
ATOM 596 C C . SER A 1 72 ? 6.938 -7.679 -10.138 1.00 85.56 72 SER A C 1
ATOM 598 O O . SER A 1 72 ? 7.366 -8.123 -11.206 1.00 85.56 72 SER A O 1
ATOM 600 N N . SER A 1 73 ? 6.068 -8.349 -9.385 1.00 88.06 73 SER A N 1
ATOM 601 C CA . SER A 1 73 ? 5.572 -9.693 -9.696 1.00 88.06 73 SER A CA 1
ATOM 602 C C . SER A 1 73 ? 4.084 -9.644 -10.008 1.00 88.06 73 SER A C 1
ATOM 604 O O . SER A 1 73 ? 3.330 -8.943 -9.342 1.00 88.06 73 SER A O 1
ATOM 606 N N . CYS A 1 74 ? 3.639 -10.374 -11.029 1.00 86.25 74 CYS A N 1
ATOM 607 C CA . CYS A 1 74 ? 2.217 -10.435 -11.351 1.00 86.25 74 CYS A CA 1
ATOM 608 C C . CYS A 1 74 ? 1.435 -11.082 -10.191 1.00 86.25 74 CYS A C 1
ATOM 610 O O . CYS A 1 74 ? 1.772 -12.206 -9.823 1.00 86.25 74 CYS A O 1
ATOM 612 N N . PRO A 1 75 ? 0.365 -10.452 -9.669 1.00 85.56 75 PRO A N 1
ATOM 613 C CA . PRO A 1 75 ? -0.367 -10.990 -8.519 1.00 85.56 75 PRO A CA 1
ATOM 614 C C . PRO A 1 75 ? -1.085 -12.312 -8.835 1.00 85.56 75 PRO A C 1
ATOM 616 O O . PRO A 1 75 ? -1.321 -13.127 -7.944 1.00 85.56 75 PRO A O 1
ATOM 619 N N . PHE A 1 76 ? -1.378 -12.556 -10.116 1.00 83.44 76 PHE A N 1
ATOM 620 C CA . PHE A 1 76 ? -2.158 -13.707 -10.576 1.00 83.44 76 PHE A CA 1
ATOM 621 C C . PHE A 1 76 ? -1.321 -14.946 -10.901 1.00 83.44 76 PHE A C 1
ATOM 623 O O . PHE A 1 76 ? -1.792 -16.060 -10.712 1.00 83.44 76 PHE A O 1
ATOM 630 N N . CYS A 1 77 ? -0.107 -14.771 -11.431 1.00 85.50 77 CYS A N 1
ATOM 631 C CA . CYS A 1 77 ? 0.711 -15.887 -11.925 1.00 85.50 77 CYS A CA 1
ATOM 632 C C . CYS A 1 77 ? 2.150 -15.896 -11.400 1.00 85.50 77 CYS A C 1
ATOM 634 O O . CYS A 1 77 ? 2.969 -16.673 -11.899 1.00 85.50 77 CYS A O 1
ATOM 636 N N . ASP A 1 78 ? 2.478 -14.975 -10.489 1.00 86.25 78 ASP A N 1
ATOM 637 C CA . ASP A 1 78 ? 3.778 -14.809 -9.823 1.00 86.25 78 ASP A CA 1
ATOM 638 C C . ASP A 1 78 ? 4.980 -14.605 -10.754 1.00 86.25 78 ASP A C 1
ATOM 640 O O . ASP A 1 78 ? 6.127 -14.510 -10.323 1.00 86.25 78 ASP A O 1
ATOM 644 N N . THR A 1 79 ? 4.728 -14.456 -12.053 1.00 88.56 79 THR A N 1
ATOM 645 C CA . THR A 1 79 ? 5.771 -14.203 -13.039 1.00 88.56 79 THR A CA 1
ATOM 646 C C . THR A 1 79 ? 6.267 -12.771 -12.886 1.00 88.56 79 THR A C 1
ATOM 648 O O . THR A 1 79 ? 5.465 -11.831 -12.808 1.00 88.56 79 THR A O 1
ATOM 651 N N . LYS A 1 80 ? 7.592 -12.594 -12.876 1.00 87.69 80 LYS A N 1
ATOM 652 C CA . LYS A 1 80 ? 8.224 -11.273 -12.848 1.00 87.69 80 LYS A CA 1
ATOM 653 C C . LYS A 1 80 ? 7.798 -10.480 -14.083 1.00 87.69 80 LYS A C 1
ATOM 655 O O . LYS A 1 80 ? 7.979 -10.930 -15.214 1.00 87.69 80 LYS A O 1
ATOM 660 N N . GLY A 1 81 ? 7.197 -9.318 -13.859 1.00 85.06 81 GLY A N 1
ATOM 661 C CA . GLY A 1 81 ? 6.778 -8.437 -14.939 1.00 85.06 81 GLY A CA 1
ATOM 662 C C . GLY A 1 81 ? 7.928 -7.565 -15.436 1.00 85.06 81 GLY A C 1
ATOM 663 O O . GLY A 1 81 ? 8.909 -7.328 -14.729 1.00 85.06 81 GLY A O 1
ATOM 664 N N . SER A 1 82 ? 7.794 -7.050 -16.655 1.00 84.50 82 SER A N 1
ATOM 665 C CA . SER A 1 82 ? 8.676 -6.012 -17.181 1.00 84.50 82 SER A CA 1
ATOM 666 C C . SER A 1 82 ? 8.036 -4.637 -16.999 1.00 84.50 82 SER A C 1
ATOM 668 O O . SER A 1 82 ? 6.834 -4.444 -17.204 1.00 84.50 82 SER A O 1
ATOM 670 N N . ARG A 1 83 ? 8.835 -3.648 -16.593 1.00 79.06 83 ARG A N 1
ATOM 671 C CA . ARG A 1 83 ? 8.363 -2.264 -16.487 1.00 79.06 83 ARG A CA 1
ATOM 672 C C . ARG A 1 83 ? 8.443 -1.606 -17.858 1.00 79.06 83 ARG A C 1
ATOM 674 O O . ARG A 1 83 ? 9.532 -1.276 -18.313 1.00 79.06 83 ARG A O 1
ATOM 681 N N . ARG A 1 84 ? 7.293 -1.397 -18.509 1.00 66.19 84 ARG A N 1
ATOM 682 C CA . ARG A 1 84 ? 7.225 -0.630 -19.770 1.00 66.19 84 ARG A CA 1
ATOM 683 C C . ARG A 1 84 ? 7.340 0.878 -19.524 1.00 66.19 84 ARG A C 1
ATOM 685 O O . ARG A 1 84 ? 7.932 1.590 -20.325 1.00 66.19 84 ARG A O 1
ATOM 692 N N . ARG A 1 85 ? 6.768 1.370 -18.419 1.00 67.56 85 ARG A N 1
ATOM 693 C CA . ARG A 1 85 ? 6.834 2.763 -17.928 1.00 67.56 85 ARG A CA 1
ATOM 694 C C . ARG A 1 85 ? 6.872 2.743 -16.397 1.00 67.56 85 ARG A C 1
ATOM 696 O O . ARG A 1 85 ? 6.557 1.717 -15.805 1.00 67.56 85 ARG A O 1
ATOM 703 N N . ARG A 1 86 ? 7.208 3.865 -15.740 1.00 68.38 86 ARG A N 1
ATOM 704 C CA . ARG A 1 86 ? 7.278 3.933 -14.259 1.00 68.38 86 ARG A CA 1
ATOM 705 C C . ARG A 1 86 ? 6.004 3.439 -13.556 1.00 68.38 86 ARG A C 1
ATOM 707 O O . ARG A 1 86 ? 6.118 2.854 -12.490 1.00 68.38 86 ARG A O 1
ATOM 714 N N . VAL A 1 87 ? 4.839 3.658 -14.170 1.00 77.56 87 VAL A N 1
ATOM 715 C CA . VAL A 1 87 ? 3.514 3.391 -13.581 1.00 77.56 87 VAL A CA 1
ATOM 716 C C . VAL A 1 87 ? 2.953 2.013 -13.969 1.00 77.56 87 VAL A C 1
ATOM 718 O O . VAL A 1 87 ? 2.043 1.525 -13.319 1.00 77.56 87 VAL A O 1
ATOM 721 N N . LEU A 1 88 ? 3.474 1.350 -15.010 1.00 83.62 88 LEU A N 1
ATOM 722 C CA . LEU A 1 88 ? 2.850 0.143 -15.576 1.00 83.62 88 LEU A CA 1
ATOM 723 C C . LEU A 1 88 ? 3.787 -1.071 -15.559 1.00 83.62 88 LEU A C 1
ATOM 725 O O . LEU A 1 88 ? 4.925 -1.005 -16.039 1.00 83.62 88 LEU A O 1
ATOM 729 N N . LEU A 1 89 ? 3.260 -2.199 -15.083 1.00 84.44 89 LEU A N 1
ATOM 730 C CA . LEU A 1 89 ? 3.870 -3.524 -15.110 1.00 84.44 89 LEU A CA 1
ATOM 731 C C . LEU A 1 89 ? 3.214 -4.380 -16.201 1.00 84.44 89 LEU A C 1
ATOM 733 O O . LEU A 1 89 ? 2.016 -4.649 -16.160 1.00 84.44 89 LEU A O 1
ATOM 737 N N . TYR A 1 90 ? 4.008 -4.862 -17.153 1.00 86.31 90 TYR A N 1
ATOM 738 C CA . TYR A 1 90 ? 3.567 -5.841 -18.141 1.00 86.31 90 TYR A CA 1
ATOM 739 C C . TYR A 1 90 ? 3.904 -7.258 -17.673 1.00 86.31 90 TYR A C 1
ATOM 741 O O . TYR A 1 90 ? 5.058 -7.561 -17.368 1.00 86.31 90 TYR A O 1
ATOM 749 N N . CYS A 1 91 ? 2.907 -8.139 -17.642 1.00 86.31 91 CYS A N 1
ATOM 750 C CA . CYS A 1 91 ? 3.103 -9.559 -17.384 1.00 86.31 91 CYS A CA 1
ATOM 751 C C . CYS A 1 91 ? 3.121 -10.338 -18.711 1.00 86.31 91 CYS A C 1
ATOM 753 O O . CYS A 1 91 ? 2.094 -10.359 -19.394 1.00 86.31 91 CYS A O 1
ATOM 755 N N . PRO A 1 92 ? 4.223 -11.030 -19.058 1.00 86.75 92 PRO A N 1
ATOM 756 C CA . PRO A 1 92 ? 4.309 -11.790 -20.306 1.00 86.75 92 PRO A CA 1
ATOM 757 C C . PRO A 1 92 ? 3.432 -13.048 -20.304 1.00 86.75 92 PRO A C 1
ATOM 759 O O . PRO A 1 92 ? 2.917 -13.424 -21.349 1.00 86.75 92 PRO A O 1
ATOM 762 N N . ARG A 1 93 ? 3.217 -13.677 -19.140 1.00 86.62 93 ARG A N 1
ATOM 763 C CA . ARG A 1 93 ? 2.424 -14.911 -19.016 1.00 86.62 93 ARG A CA 1
ATOM 764 C C . ARG A 1 93 ? 0.920 -14.654 -19.082 1.00 86.62 93 ARG A C 1
ATOM 766 O O . ARG A 1 93 ? 0.205 -15.370 -19.766 1.00 86.62 93 ARG A O 1
ATOM 773 N N . CYS A 1 94 ? 0.448 -13.620 -18.387 1.00 82.69 94 CYS A N 1
ATOM 774 C CA . CYS A 1 94 ? -0.959 -13.216 -18.430 1.00 82.69 94 CYS A CA 1
ATOM 775 C C . CYS A 1 94 ? -1.293 -12.333 -19.640 1.00 82.69 94 CYS A C 1
ATOM 777 O O . CYS A 1 94 ? -2.465 -12.035 -19.844 1.00 82.69 94 CYS A O 1
ATOM 779 N N . ASN A 1 95 ? -0.281 -11.864 -20.382 1.00 84.62 95 ASN A N 1
ATOM 780 C CA . ASN A 1 95 ? -0.404 -10.886 -21.464 1.00 84.62 95 ASN A CA 1
ATOM 781 C C . ASN A 1 95 ? -1.237 -9.644 -21.067 1.00 84.62 95 ASN A C 1
ATOM 783 O O . ASN A 1 95 ? -2.138 -9.212 -21.782 1.00 84.62 95 ASN A O 1
ATOM 787 N N . LYS A 1 96 ? -0.970 -9.091 -19.874 1.00 81.06 96 LYS A N 1
ATOM 788 C CA . LYS A 1 96 ? -1.724 -7.971 -19.274 1.00 81.06 96 LYS A CA 1
ATOM 789 C C . LYS A 1 96 ? -0.788 -6.865 -18.794 1.00 81.06 96 LYS A C 1
ATOM 791 O O . LYS A 1 96 ? 0.335 -7.147 -18.375 1.00 81.06 96 LYS A O 1
ATOM 796 N N . THR A 1 97 ? -1.261 -5.616 -18.829 1.00 83.12 97 THR A N 1
ATOM 797 C CA . THR A 1 97 ? -0.494 -4.427 -18.412 1.00 83.12 97 THR A CA 1
ATOM 798 C C . THR A 1 97 ? -1.172 -3.716 -17.250 1.00 83.12 97 THR A C 1
ATOM 800 O O . THR A 1 97 ? -2.054 -2.905 -17.476 1.00 83.12 97 THR A O 1
ATOM 803 N N . ILE A 1 98 ? -0.724 -3.960 -16.025 1.00 81.12 98 ILE A N 1
ATOM 804 C CA . ILE A 1 98 ? -1.391 -3.509 -14.799 1.00 81.12 98 ILE A CA 1
ATOM 805 C C . ILE A 1 98 ? -0.649 -2.310 -14.196 1.00 81.12 98 ILE A C 1
ATOM 807 O O . ILE A 1 98 ? 0.572 -2.209 -14.331 1.00 81.12 98 ILE A O 1
ATOM 811 N N . ASN A 1 99 ? -1.345 -1.409 -13.501 1.00 84.25 99 ASN A N 1
ATOM 812 C CA . ASN A 1 99 ? -0.684 -0.378 -12.701 1.00 84.25 99 ASN A CA 1
ATOM 813 C C . ASN A 1 99 ? 0.184 -1.010 -11.593 1.00 84.25 99 ASN A C 1
ATOM 815 O O . ASN A 1 99 ? -0.285 -1.841 -10.818 1.00 84.25 99 ASN A O 1
ATOM 819 N N . ALA A 1 100 ? 1.447 -0.593 -11.502 1.00 84.25 100 ALA A N 1
ATOM 820 C CA . ALA A 1 100 ? 2.404 -1.069 -10.511 1.00 84.25 100 ALA A CA 1
ATOM 821 C C . ALA A 1 100 ? 1.941 -0.837 -9.061 1.00 84.25 100 ALA A C 1
ATOM 823 O O . ALA A 1 100 ? 2.240 -1.670 -8.207 1.00 84.25 100 ALA A O 1
ATOM 824 N N . ASP A 1 101 ? 1.181 0.231 -8.796 1.00 84.75 101 ASP A N 1
ATOM 825 C CA . ASP A 1 101 ? 0.622 0.515 -7.467 1.00 84.75 101 ASP A CA 1
ATOM 826 C C . ASP A 1 101 ? -0.474 -0.496 -7.104 1.00 84.75 101 ASP A C 1
ATOM 828 O O . ASP A 1 101 ? -0.496 -1.037 -5.999 1.00 84.75 101 ASP A O 1
ATOM 832 N N . VAL A 1 102 ? -1.340 -0.825 -8.071 1.00 84.44 102 VAL A N 1
ATOM 833 C CA . VAL A 1 102 ? -2.379 -1.855 -7.909 1.00 84.44 102 VAL A CA 1
ATOM 834 C C . VAL A 1 102 ? -1.732 -3.224 -7.716 1.00 84.44 102 VAL A C 1
ATOM 836 O O . VAL A 1 102 ? -2.127 -3.969 -6.825 1.00 84.44 102 VAL A O 1
ATOM 839 N N . VAL A 1 103 ? -0.688 -3.540 -8.489 1.00 86.19 103 VAL A N 1
ATOM 840 C CA . VAL A 1 103 ? 0.098 -4.768 -8.296 1.00 86.19 103 VAL A CA 1
ATOM 841 C C . VAL A 1 103 ? 0.709 -4.823 -6.895 1.00 86.19 103 VAL A C 1
ATOM 843 O O . VAL A 1 103 ? 0.643 -5.870 -6.254 1.00 86.19 103 VAL A O 1
ATOM 846 N N . GLY A 1 104 ? 1.280 -3.717 -6.413 1.00 87.56 104 GLY A N 1
ATOM 847 C CA . GLY A 1 104 ? 1.834 -3.617 -5.064 1.00 87.56 104 GLY A CA 1
ATOM 848 C C . GLY A 1 104 ? 0.786 -3.923 -3.996 1.00 87.56 104 GLY A C 1
ATOM 849 O O . GLY A 1 104 ? 0.988 -4.829 -3.188 1.00 87.56 104 GLY A O 1
ATOM 850 N N . ALA A 1 105 ? -0.364 -3.246 -4.053 1.00 86.81 105 ALA A N 1
ATOM 851 C CA . ALA A 1 105 ? -1.469 -3.446 -3.116 1.00 86.81 105 ALA A CA 1
ATOM 852 C C . ALA A 1 105 ? -1.997 -4.891 -3.127 1.00 86.81 105 ALA A C 1
ATOM 854 O O . ALA A 1 105 ? -2.148 -5.501 -2.070 1.00 86.81 105 ALA A O 1
ATOM 855 N N . LEU A 1 106 ? -2.206 -5.470 -4.313 1.00 87.00 106 LEU A N 1
ATOM 856 C CA . LEU A 1 106 ? -2.637 -6.861 -4.463 1.00 87.00 106 LEU A CA 1
ATOM 857 C C . LEU A 1 106 ? -1.598 -7.844 -3.907 1.00 87.00 106 LEU A C 1
ATOM 859 O O . LEU A 1 106 ? -1.936 -8.808 -3.236 1.00 87.00 106 LEU A O 1
ATOM 863 N N . ASN A 1 107 ? -0.309 -7.613 -4.122 1.00 88.81 107 ASN A N 1
ATOM 864 C CA . ASN A 1 107 ? 0.704 -8.510 -3.572 1.00 88.81 107 ASN A CA 1
ATOM 865 C C . ASN A 1 107 ? 0.872 -8.372 -2.051 1.00 88.81 107 ASN A C 1
ATOM 867 O O . ASN A 1 107 ? 1.250 -9.347 -1.405 1.00 88.81 107 ASN A O 1
ATOM 871 N N . ILE A 1 108 ? 0.568 -7.210 -1.464 1.00 88.69 108 ILE A N 1
ATOM 872 C CA . ILE A 1 108 ? 0.493 -7.048 -0.003 1.00 88.69 108 ILE A CA 1
ATOM 873 C C . ILE A 1 108 ? -0.651 -7.894 0.564 1.00 88.69 108 ILE A C 1
ATOM 875 O O . ILE A 1 108 ? -0.423 -8.666 1.492 1.00 88.69 108 ILE A O 1
ATOM 879 N N . THR A 1 109 ? -1.853 -7.819 -0.017 1.00 85.00 109 THR A N 1
ATOM 880 C CA . THR A 1 109 ? -2.999 -8.620 0.450 1.00 85.00 109 THR A CA 1
ATOM 881 C C . THR A 1 109 ? -2.768 -10.118 0.251 1.00 85.00 109 THR A C 1
ATOM 883 O O . THR A 1 109 ? -3.109 -10.919 1.120 1.00 85.00 109 THR A O 1
ATOM 886 N N . LYS A 1 110 ? -2.089 -10.506 -0.836 1.00 84.56 110 LYS A N 1
ATOM 887 C CA . LYS A 1 110 ? -1.671 -11.893 -1.081 1.00 84.56 110 LYS A CA 1
ATOM 888 C C . LYS A 1 110 ? -0.731 -12.429 0.003 1.00 84.56 110 LYS A C 1
ATOM 890 O O . LYS A 1 110 ? -0.849 -13.592 0.376 1.00 84.56 110 LYS A O 1
ATOM 895 N N . LYS A 1 111 ? 0.188 -11.605 0.527 1.00 83.75 111 LYS A N 1
ATOM 896 C CA . LYS A 1 111 ? 1.096 -12.005 1.620 1.00 83.75 111 LYS A CA 1
ATOM 897 C C . LYS A 1 111 ? 0.364 -12.282 2.938 1.00 83.75 111 LYS A C 1
ATOM 899 O O . LYS A 1 111 ? 0.851 -13.098 3.708 1.00 83.75 111 LYS A O 1
ATOM 904 N N . ASP A 1 112 ? -0.791 -11.659 3.168 1.00 80.06 112 ASP A N 1
ATOM 905 C CA . ASP A 1 112 ? -1.676 -11.947 4.313 1.00 80.06 112 ASP A CA 1
ATOM 906 C C . ASP A 1 112 ? -2.566 -13.188 4.085 1.00 80.06 112 ASP A C 1
ATOM 908 O O . ASP A 1 112 ? -3.388 -13.538 4.923 1.00 80.06 112 ASP A O 1
ATOM 912 N N . GLY A 1 113 ? -2.442 -13.866 2.936 1.00 76.69 113 GLY A N 1
ATOM 913 C CA . GLY A 1 113 ? -3.291 -15.010 2.588 1.00 76.69 113 GLY A CA 1
ATOM 914 C C . GLY A 1 113 ? -4.699 -14.618 2.130 1.00 76.69 113 GLY A C 1
ATOM 915 O O . GLY A 1 113 ? -5.565 -15.483 1.997 1.00 76.69 113 GLY A O 1
ATOM 916 N N . THR A 1 114 ? -4.944 -13.332 1.852 1.00 74.25 114 THR A N 1
ATOM 917 C CA . THR A 1 114 ? -6.224 -12.884 1.296 1.00 74.25 114 THR A CA 1
ATOM 918 C C . THR A 1 114 ? -6.373 -13.401 -0.135 1.00 74.25 114 THR A C 1
ATOM 920 O O . THR A 1 114 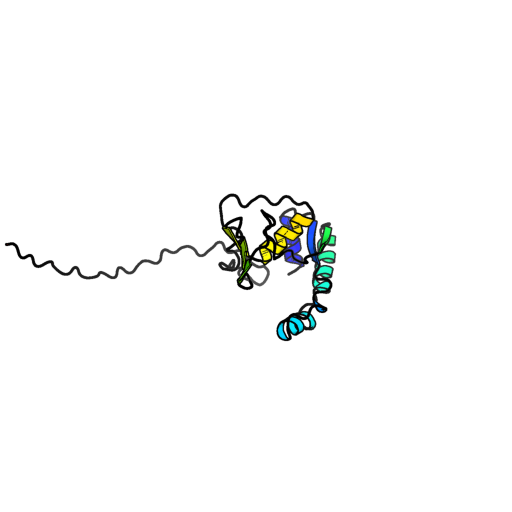? -5.508 -13.182 -0.988 1.00 74.25 114 THR A O 1
ATOM 923 N N . ILE A 1 115 ? -7.492 -14.070 -0.417 1.00 65.81 115 ILE A N 1
ATOM 924 C CA . ILE A 1 115 ? -7.811 -14.557 -1.761 1.00 65.81 115 ILE A CA 1
ATOM 925 C C . ILE A 1 115 ? -8.178 -13.361 -2.637 1.00 65.81 115 ILE A C 1
ATOM 927 O O . ILE A 1 115 ? -9.176 -12.681 -2.407 1.00 65.81 115 ILE A O 1
ATOM 931 N N . ILE A 1 116 ? -7.377 -13.124 -3.671 1.00 65.06 116 ILE A N 1
ATOM 932 C CA . ILE A 1 116 ? -7.659 -12.105 -4.678 1.00 65.06 116 ILE A CA 1
ATOM 933 C C . ILE A 1 116 ? -8.446 -12.788 -5.793 1.00 65.06 116 ILE A C 1
ATOM 935 O O . ILE A 1 116 ? -7.878 -13.641 -6.485 1.00 65.06 116 ILE A O 1
ATOM 939 N N . PRO A 1 117 ? -9.732 -12.453 -5.997 1.00 61.25 117 PRO A N 1
ATOM 940 C CA . PRO A 1 117 ? -10.473 -12.998 -7.120 1.00 61.25 117 PRO A CA 1
ATOM 941 C C . PRO A 1 117 ? -9.782 -12.568 -8.415 1.00 61.25 117 PRO A C 1
ATOM 943 O O . PRO A 1 117 ? -9.448 -11.393 -8.597 1.00 61.25 117 PRO A O 1
ATOM 946 N N . SER A 1 118 ? -9.549 -13.519 -9.320 1.00 57.50 118 SER A N 1
ATOM 947 C CA . SER A 1 118 ? -8.991 -13.200 -10.630 1.00 57.50 118 SER A CA 1
ATOM 948 C C . SER A 1 118 ? -9.925 -12.213 -11.351 1.00 57.50 118 SER A C 1
ATOM 950 O O . SER A 1 118 ? -11.152 -12.351 -11.275 1.00 57.50 118 SER A O 1
ATOM 952 N N . PRO A 1 119 ? -9.396 -11.173 -12.023 1.00 57.88 119 PRO A N 1
ATOM 953 C CA . PRO A 1 119 ? -10.224 -10.220 -12.742 1.00 57.88 119 PRO A CA 1
ATOM 954 C C . PRO A 1 119 ? -10.913 -10.975 -13.871 1.00 57.88 119 PRO A C 1
ATOM 956 O O . PRO A 1 119 ? -10.271 -11.386 -14.836 1.00 57.88 119 PRO A O 1
ATOM 959 N N . SER A 1 120 ? -12.219 -11.193 -13.709 1.00 50.59 120 SER A N 1
ATOM 960 C CA . SER A 1 120 ? -12.939 -12.165 -14.519 1.00 50.59 120 SER A CA 1
ATOM 961 C C . SER A 1 120 ? -12.938 -11.800 -15.996 1.00 50.59 120 SER A C 1
ATOM 963 O O . SER A 1 120 ? -12.768 -12.699 -16.799 1.00 50.59 120 SER A O 1
ATOM 965 N N . TRP A 1 121 ? -13.051 -10.526 -16.387 1.00 42.97 121 TRP A N 1
ATOM 966 C CA . TRP A 1 121 ? -13.243 -10.211 -17.814 1.00 42.97 121 TRP A CA 1
ATOM 967 C C . TRP A 1 121 ? -12.914 -8.771 -18.259 1.00 42.97 121 TRP A C 1
ATOM 969 O O . TRP A 1 121 ? -13.067 -8.452 -19.434 1.00 42.97 121 TRP A O 1
ATOM 979 N N . ARG A 1 122 ? -12.465 -7.871 -17.371 1.00 47.84 122 ARG A N 1
ATOM 980 C CA . ARG A 1 122 ? -12.175 -6.463 -17.723 1.00 47.84 122 ARG A CA 1
ATOM 981 C C . ARG A 1 122 ? -10.840 -5.991 -17.170 1.00 47.84 122 ARG A C 1
ATOM 983 O O . ARG A 1 122 ? -10.422 -6.431 -16.101 1.00 47.84 122 ARG A O 1
ATOM 990 N N . ASP A 1 123 ? -10.233 -5.044 -17.881 1.00 55.03 123 ASP A N 1
ATOM 991 C CA . ASP A 1 123 ? -9.057 -4.257 -17.499 1.00 55.03 123 ASP A CA 1
ATOM 992 C C . ASP A 1 123 ? -9.325 -3.352 -16.276 1.00 55.03 123 ASP A C 1
ATOM 994 O O . ASP A 1 123 ? -9.136 -2.137 -16.336 1.00 55.03 123 ASP A O 1
ATOM 998 N N . ARG A 1 124 ? -9.786 -3.923 -15.150 1.00 54.91 124 ARG A N 1
ATOM 999 C CA . ARG A 1 124 ? -9.988 -3.187 -13.888 1.00 54.91 124 ARG A CA 1
ATOM 1000 C C . ARG A 1 124 ? -8.718 -2.451 -13.463 1.00 54.91 124 ARG A C 1
ATOM 1002 O O . ARG A 1 124 ? -8.783 -1.329 -12.972 1.00 54.91 124 ARG A O 1
ATOM 1009 N N . ASP A 1 125 ? -7.573 -3.077 -13.713 1.00 58.03 125 ASP A N 1
ATOM 1010 C CA . ASP A 1 125 ? -6.314 -2.721 -13.069 1.00 58.03 125 ASP A CA 1
ATOM 1011 C C . ASP A 1 125 ? -5.378 -1.898 -13.981 1.00 58.03 125 ASP A C 1
ATOM 1013 O O . ASP A 1 125 ? -4.294 -1.484 -13.561 1.00 58.03 125 ASP A O 1
ATOM 1017 N N . ASN A 1 126 ? -5.795 -1.624 -15.226 1.00 56.06 126 ASN A N 1
ATOM 1018 C CA . ASN A 1 126 ? -4.985 -0.898 -16.214 1.00 56.06 126 ASN A CA 1
ATOM 1019 C C . ASN A 1 126 ? -5.353 0.602 -16.298 1.00 56.06 126 ASN A C 1
ATOM 1021 O O . ASN A 1 126 ? -4.560 1.384 -16.816 1.00 56.06 126 ASN A O 1
ATOM 1025 N N . GLY A 1 127 ? -6.547 1.010 -15.829 1.00 49.66 127 GLY A N 1
ATOM 1026 C CA . GLY A 1 127 ? -7.187 2.268 -16.263 1.00 49.66 127 GLY A CA 1
ATOM 1027 C C . GLY A 1 127 ? -7.422 3.377 -15.224 1.00 49.66 127 GLY A C 1
ATOM 1028 O O . GLY A 1 127 ? -7.707 4.508 -15.620 1.00 49.66 127 GLY A O 1
ATOM 1029 N N . LEU A 1 128 ? -7.296 3.122 -13.917 1.00 50.41 128 LEU A N 1
ATOM 1030 C CA . LEU A 1 128 ? -7.766 4.081 -12.894 1.00 50.41 128 LEU A CA 1
ATOM 1031 C C . LEU A 1 128 ? -6.890 5.338 -12.709 1.00 50.41 128 LEU A C 1
ATOM 1033 O O . LEU A 1 128 ? -7.360 6.317 -12.143 1.00 50.41 128 LEU A O 1
ATOM 1037 N N . MET A 1 129 ? -5.657 5.365 -13.232 1.00 45.22 129 MET A N 1
ATOM 1038 C CA . MET A 1 129 ? -4.840 6.597 -13.276 1.00 45.22 129 MET A CA 1
ATOM 1039 C C . MET A 1 129 ? -5.027 7.400 -14.576 1.00 45.22 129 MET A C 1
ATOM 1041 O O . MET A 1 129 ? -4.633 8.559 -14.644 1.00 45.22 129 MET A O 1
ATOM 1045 N N . THR A 1 130 ? -5.616 6.803 -15.618 1.00 38.66 130 THR A N 1
ATOM 1046 C CA . THR A 1 130 ? -5.883 7.469 -16.910 1.00 38.66 130 THR A CA 1
ATOM 1047 C C . THR A 1 130 ? -7.300 8.034 -17.020 1.00 38.66 130 THR A C 1
ATOM 1049 O O . THR A 1 130 ? -7.600 8.737 -17.980 1.00 38.66 130 THR A O 1
ATOM 1052 N N . GLN A 1 131 ? -8.162 7.757 -16.040 1.00 46.88 131 GLN A N 1
ATOM 1053 C CA . GLN A 1 131 ? -9.491 8.352 -15.887 1.00 46.88 131 GLN A CA 1
ATOM 1054 C C . GLN A 1 131 ? -9.693 8.717 -14.409 1.00 46.88 131 GLN A C 1
ATOM 1056 O O . GLN A 1 131 ? -10.324 7.950 -13.679 1.00 46.88 131 GLN A O 1
ATOM 1061 N N . PRO A 1 132 ? -9.110 9.831 -13.924 1.00 42.25 132 PRO A N 1
ATOM 1062 C CA . PRO A 1 132 ? -9.324 10.245 -12.546 1.00 42.25 132 PRO A CA 1
ATOM 1063 C C . PRO A 1 132 ? -10.826 10.409 -12.308 1.00 42.25 132 PRO A C 1
ATOM 1065 O O . PRO A 1 132 ? -11.517 11.068 -13.088 1.00 42.25 132 PRO A O 1
ATOM 1068 N N . LEU A 1 133 ? -11.338 9.816 -11.227 1.00 50.31 133 LEU A N 1
ATOM 1069 C CA . LEU A 1 133 ? -12.651 10.200 -10.723 1.00 50.31 133 LEU A CA 1
ATOM 1070 C C . LEU A 1 133 ? -12.577 11.704 -10.443 1.00 50.31 133 LEU A C 1
ATOM 1072 O O . LEU A 1 133 ? -11.780 12.140 -9.613 1.00 50.31 133 LEU A O 1
ATOM 1076 N N . LEU A 1 134 ? -13.359 12.499 -11.177 1.00 49.03 134 LEU A N 1
ATOM 1077 C CA . LEU A 1 134 ? -13.493 13.935 -10.941 1.00 49.03 134 LEU A CA 1
ATOM 1078 C C . LEU A 1 134 ? -14.244 14.130 -9.621 1.00 49.03 134 LEU A C 1
ATOM 1080 O O . LEU A 1 134 ? -15.458 14.326 -9.593 1.00 49.03 134 LEU A O 1
ATOM 1084 N N . LEU A 1 135 ? -13.509 14.021 -8.517 1.00 57.81 135 LEU A N 1
ATOM 1085 C CA . LEU A 1 135 ? -14.012 14.338 -7.194 1.00 57.81 135 LEU A CA 1
ATOM 1086 C C . LEU A 1 135 ? -14.090 15.859 -7.078 1.00 57.81 135 LEU A C 1
ATOM 1088 O O . LEU A 1 135 ? -13.088 16.560 -7.230 1.00 57.81 135 LEU A O 1
ATOM 1092 N N . ARG A 1 136 ? -15.288 16.382 -6.821 1.00 48.91 136 ARG A N 1
ATOM 1093 C CA . ARG A 1 136 ? -15.477 17.810 -6.557 1.00 48.91 136 ARG A CA 1
ATOM 1094 C C . ARG A 1 136 ? -15.320 18.038 -5.061 1.00 48.91 136 ARG A C 1
ATOM 1096 O O . ARG A 1 136 ? -16.066 17.458 -4.277 1.00 48.91 136 ARG A O 1
ATOM 1103 N N . TRP A 1 137 ? -14.386 18.898 -4.671 1.00 51.03 137 TRP A N 1
ATOM 1104 C CA . TRP A 1 137 ? -14.334 19.402 -3.302 1.00 51.03 137 TRP A CA 1
ATOM 1105 C C . TRP A 1 137 ? -15.490 20.381 -3.096 1.00 51.03 137 TRP A C 1
ATOM 1107 O O . TRP A 1 137 ? -15.599 21.362 -3.833 1.00 51.03 137 TRP A O 1
ATOM 1117 N N . ASN A 1 138 ? -16.378 20.102 -2.145 1.00 58.47 138 ASN A N 1
ATOM 1118 C CA . ASN A 1 138 ? -17.510 20.975 -1.816 1.00 58.47 138 ASN A CA 1
ATOM 1119 C C . ASN A 1 138 ? -17.321 21.694 -0.472 1.00 58.47 138 ASN A C 1
ATOM 1121 O O . ASN A 1 138 ? -18.295 21.946 0.226 1.00 58.47 138 ASN A O 1
ATOM 1125 N N . GLU A 1 139 ? -16.068 21.982 -0.115 1.00 45.28 139 GLU A N 1
ATOM 1126 C CA . GLU A 1 139 ? -15.658 22.663 1.124 1.00 45.28 139 GLU A CA 1
ATOM 1127 C C . GLU A 1 139 ? -15.787 21.820 2.405 1.00 45.28 139 GLU A C 1
ATOM 1129 O O . GLU A 1 139 ? -15.120 22.127 3.388 1.00 45.28 139 GLU A O 1
ATOM 1134 N N . MET A 1 140 ? -16.533 20.707 2.382 1.00 51.38 140 MET A N 1
ATOM 1135 C CA . MET A 1 140 ? -16.672 19.796 3.530 1.00 51.38 140 MET A CA 1
ATOM 1136 C C . MET A 1 140 ? -16.319 18.335 3.214 1.00 51.38 140 MET A C 1
ATOM 1138 O O . MET A 1 140 ? -15.799 17.626 4.076 1.00 51.38 140 MET A O 1
ATOM 1142 N N . LYS A 1 141 ? -16.571 17.867 1.986 1.00 54.03 141 LYS A N 1
ATOM 1143 C CA . LYS A 1 141 ? -16.292 16.495 1.543 1.00 54.03 141 LYS A CA 1
ATOM 1144 C C . LYS A 1 141 ? -15.903 16.423 0.065 1.00 54.03 141 LYS A C 1
ATOM 1146 O O 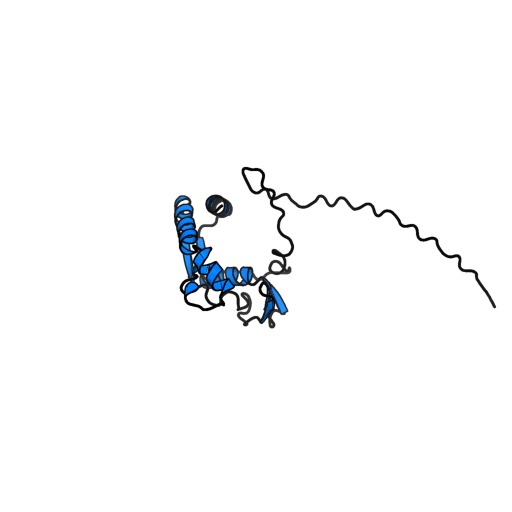. LYS A 1 141 ? -16.228 17.291 -0.746 1.00 54.03 141 LYS A O 1
ATOM 1151 N N . TRP A 1 142 ? -15.211 15.346 -0.290 1.00 60.00 142 TRP A N 1
ATOM 1152 C CA . TRP A 1 142 ? -14.984 14.984 -1.686 1.00 60.00 142 TRP A CA 1
ATOM 1153 C C . TRP A 1 142 ? -16.232 14.283 -2.215 1.00 60.00 142 TRP A C 1
ATOM 1155 O O . TRP A 1 142 ? -16.583 13.201 -1.752 1.00 60.00 142 TRP A O 1
ATOM 1165 N N . ASP A 1 143 ? -16.922 14.912 -3.162 1.00 63.75 143 ASP A N 1
ATOM 1166 C CA . ASP A 1 143 ? -18.144 14.366 -3.743 1.00 63.75 143 ASP A CA 1
ATOM 1167 C C . ASP A 1 143 ? -17.844 13.586 -5.031 1.00 63.75 143 ASP A C 1
ATOM 1169 O O . ASP A 1 143 ? -17.182 14.091 -5.947 1.00 63.75 143 ASP A O 1
ATOM 1173 N N . ARG A 1 144 ? -18.356 12.352 -5.106 1.00 52.62 144 ARG A N 1
ATOM 1174 C CA . ARG A 1 144 ? -18.305 11.498 -6.296 1.00 52.62 144 ARG A CA 1
ATOM 1175 C C . ARG A 1 144 ? -19.434 11.928 -7.227 1.00 52.62 144 ARG A C 1
ATOM 1177 O O . ARG A 1 144 ? -20.490 11.301 -7.240 1.00 52.62 144 ARG A O 1
ATOM 1184 N N . LYS A 1 145 ? -19.239 12.969 -8.044 1.00 49.94 145 LYS A N 1
ATOM 1185 C CA . LYS A 1 145 ? -20.170 13.167 -9.163 1.00 49.94 145 LYS A CA 1
ATOM 1186 C C . LYS A 1 145 ? -20.042 11.973 -10.111 1.00 49.94 145 LYS A C 1
ATOM 1188 O O . LYS A 1 145 ? -19.006 11.777 -10.743 1.00 49.94 145 LYS A O 1
ATOM 1193 N N . SER A 1 146 ? -21.112 11.184 -10.202 1.00 46.34 146 SER A N 1
ATOM 1194 C CA . SER A 1 146 ? -21.396 10.334 -11.355 1.00 46.34 146 SER A CA 1
ATOM 1195 C C . SER A 1 146 ? -21.205 11.165 -12.625 1.00 46.34 146 SER A C 1
ATOM 1197 O O . SER A 1 146 ? -21.514 12.358 -12.642 1.00 46.34 146 SER A O 1
ATOM 1199 N N . GLY A 1 147 ? -20.578 10.544 -13.627 1.00 42.59 147 GLY A N 1
ATOM 1200 C CA . GLY A 1 147 ? -19.936 11.209 -14.757 1.00 42.59 147 GLY A CA 1
ATOM 1201 C C . GLY A 1 147 ? -20.771 12.283 -15.451 1.00 42.59 147 GLY A C 1
ATOM 1202 O O . GLY A 1 147 ? -21.995 12.335 -15.333 1.00 42.59 147 GLY A O 1
ATOM 1203 N N . MET A 1 148 ? -20.063 13.140 -16.196 1.00 37.56 148 MET A N 1
ATOM 1204 C CA . MET A 1 148 ? -20.631 14.024 -17.214 1.00 37.56 148 MET A CA 1
ATOM 1205 C C . MET A 1 148 ? -21.913 13.414 -17.781 1.00 37.56 148 MET A C 1
ATOM 1207 O O . MET A 1 148 ? -21.889 12.297 -18.300 1.00 37.56 148 MET A O 1
ATOM 1211 N N . LYS A 1 149 ? -23.039 14.136 -17.686 1.00 38.22 149 LYS A N 1
ATOM 1212 C CA . LYS A 1 149 ? -24.165 13.840 -18.569 1.00 38.22 149 LYS A CA 1
ATOM 1213 C C . LYS A 1 149 ? -23.558 13.842 -19.966 1.00 38.22 149 LYS A C 1
ATOM 1215 O O . LYS A 1 149 ? -23.033 14.877 -20.376 1.00 38.22 149 LYS A O 1
ATOM 1220 N N . ASN A 1 150 ? -23.568 12.698 -20.645 1.00 43.94 150 ASN A N 1
ATOM 1221 C CA . ASN A 1 150 ? -23.270 12.622 -22.066 1.00 43.94 150 ASN A CA 1
ATOM 1222 C C . ASN A 1 150 ? -24.357 13.434 -22.773 1.00 43.94 150 ASN A C 1
ATOM 1224 O O . ASN A 1 150 ? -25.345 12.892 -23.259 1.00 43.94 150 ASN A O 1
ATOM 1228 N N . GLN A 1 151 ? -24.226 14.757 -22.762 1.00 42.50 151 GLN A N 1
ATOM 1229 C CA . GLN A 1 151 ? -24.898 15.583 -23.730 1.00 42.50 151 GLN A CA 1
ATOM 1230 C C . GLN A 1 151 ? -24.212 15.204 -25.033 1.00 42.50 151 GLN A C 1
ATOM 1232 O O . GLN A 1 151 ? -23.038 15.513 -25.236 1.00 42.50 151 GLN A O 1
ATOM 1237 N N . LEU A 1 152 ? -24.913 14.411 -25.845 1.00 37.31 152 LEU A N 1
ATOM 1238 C CA . LEU A 1 152 ? -24.536 14.161 -27.226 1.00 37.31 152 LEU A CA 1
ATOM 1239 C C . LEU A 1 152 ? -24.163 15.514 -27.830 1.00 37.31 152 LEU A C 1
ATOM 1241 O O . LEU A 1 152 ? -25.014 16.401 -27.936 1.00 37.31 152 LEU A O 1
ATOM 1245 N N . MET A 1 153 ? -22.883 15.686 -28.162 1.00 32.56 153 MET A N 1
ATOM 1246 C CA . MET A 1 153 ? -22.451 16.771 -29.031 1.00 32.56 153 MET A CA 1
ATOM 1247 C C . MET A 1 153 ? -23.336 16.678 -30.268 1.00 32.56 153 MET A C 1
ATOM 1249 O O . MET A 1 153 ? -23.266 15.688 -30.996 1.00 32.56 153 MET A O 1
ATOM 1253 N N . LYS A 1 154 ? -24.214 17.666 -30.476 1.00 38.12 154 LYS A N 1
ATOM 1254 C CA . LYS A 1 154 ? -24.893 17.815 -31.759 1.00 38.12 154 LYS A CA 1
ATOM 1255 C C . LYS A 1 154 ? -23.783 18.020 -32.779 1.00 38.12 154 LYS A C 1
ATOM 1257 O O . LYS A 1 154 ? -23.146 19.070 -32.792 1.00 38.12 154 LYS A O 1
ATOM 1262 N N . THR A 1 155 ? -23.511 16.997 -33.578 1.00 36.09 155 THR A N 1
ATOM 1263 C CA . THR A 1 155 ? -22.704 17.130 -34.782 1.00 36.09 155 THR A CA 1
ATOM 1264 C C . THR A 1 155 ? -23.360 18.210 -35.625 1.00 36.09 155 THR A C 1
ATOM 1266 O O . THR A 1 155 ? -24.478 18.030 -36.104 1.00 36.09 155 THR A O 1
ATOM 1269 N N . LEU A 1 156 ? -22.699 19.359 -35.755 1.00 40.34 156 LEU A N 1
ATOM 1270 C CA . LEU A 1 156 ? -23.001 20.274 -36.843 1.00 40.34 156 LEU A CA 1
ATOM 1271 C C . LEU A 1 156 ? -22.705 19.483 -38.114 1.00 40.34 156 LEU A C 1
ATOM 1273 O O . LEU A 1 156 ? -21.552 19.126 -38.360 1.00 40.34 156 LEU A O 1
ATOM 1277 N N . GLU A 1 157 ? -23.752 19.116 -38.850 1.00 36.19 157 GLU A N 1
ATOM 1278 C CA . GLU A 1 157 ? -23.611 18.466 -40.144 1.00 36.19 157 GLU A CA 1
ATOM 1279 C C . GLU A 1 157 ? -22.814 19.394 -41.059 1.00 36.19 157 GLU A C 1
ATOM 1281 O O . GLU A 1 157 ? -23.326 20.374 -41.600 1.00 36.19 157 GLU A O 1
ATOM 1286 N N . VAL A 1 158 ? -21.527 19.095 -41.226 1.00 32.34 158 VAL A N 1
ATOM 1287 C CA . VAL A 1 158 ? -20.745 19.643 -42.326 1.00 32.34 158 VAL A CA 1
ATOM 1288 C C . VAL A 1 158 ? -21.239 18.923 -43.574 1.00 32.34 158 VAL A C 1
ATOM 1290 O O . VAL A 1 158 ? -20.818 17.812 -43.892 1.00 32.34 158 VAL A O 1
ATOM 1293 N N . ARG A 1 159 ? -22.211 19.541 -44.244 1.00 38.25 159 ARG A N 1
ATOM 1294 C CA . ARG A 1 159 ? -22.760 19.082 -45.517 1.00 38.25 159 ARG A CA 1
ATOM 1295 C C . ARG A 1 159 ? -21.689 19.261 -46.593 1.00 38.25 159 ARG A C 1
ATOM 1297 O O . ARG A 1 159 ? -21.520 20.350 -47.130 1.00 38.25 159 ARG A O 1
ATOM 1304 N N . ILE A 1 160 ? -20.940 18.201 -46.880 1.00 39.25 160 ILE A N 1
ATOM 1305 C CA . ILE A 1 160 ? -20.030 18.160 -48.030 1.00 39.25 160 ILE A CA 1
ATOM 1306 C C . ILE A 1 160 ? -20.907 18.108 -49.298 1.00 39.25 160 ILE A C 1
ATOM 1308 O O . ILE A 1 160 ? -21.745 17.204 -49.399 1.00 39.25 160 ILE A O 1
ATOM 1312 N N . PRO A 1 161 ? -20.781 19.051 -50.253 1.00 33.72 161 PRO A N 1
ATOM 1313 C CA . PRO A 1 161 ? -21.554 19.013 -51.491 1.00 33.72 161 PRO A CA 1
ATOM 1314 C C . PRO A 1 161 ? -21.155 17.783 -52.311 1.00 33.72 161 PRO A C 1
ATOM 1316 O O . PRO A 1 161 ? -19.971 17.543 -52.541 1.00 33.72 161 PRO A O 1
ATOM 1319 N N . GLN A 1 162 ? -22.141 16.999 -52.746 1.00 38.50 162 GLN A N 1
ATOM 1320 C CA . GLN A 1 162 ? -21.923 15.880 -53.661 1.00 38.50 162 GLN A CA 1
ATOM 1321 C C . GLN A 1 162 ? -21.456 16.437 -55.013 1.00 38.50 162 GLN A C 1
ATOM 1323 O O . GLN A 1 162 ? -22.174 17.213 -55.642 1.00 38.50 162 GLN A O 1
ATOM 1328 N N . ALA A 1 163 ? -20.252 16.063 -55.447 1.00 38.28 163 ALA A N 1
ATOM 1329 C CA . ALA A 1 163 ? -19.788 16.338 -56.799 1.00 38.28 163 ALA A CA 1
ATOM 1330 C C . ALA A 1 163 ? -20.572 15.452 -57.778 1.00 38.28 163 ALA A C 1
ATOM 1332 O O . ALA A 1 163 ? -20.543 14.225 -57.680 1.00 38.28 163 ALA A O 1
ATOM 1333 N N . SER A 1 164 ? -21.300 16.084 -58.695 1.00 36.75 164 SER A N 1
ATOM 1334 C CA . SER A 1 164 ? -22.061 15.429 -59.754 1.00 36.75 164 SER A CA 1
ATOM 1335 C C . SER A 1 164 ? -21.151 14.544 -60.608 1.00 36.75 164 SER A C 1
ATOM 1337 O O . SER A 1 164 ? -20.216 15.033 -61.241 1.00 36.75 164 SER A O 1
ATOM 1339 N N . ALA A 1 165 ? -21.445 13.246 -60.653 1.00 40.56 165 ALA A N 1
ATOM 1340 C CA . ALA A 1 165 ? -20.892 12.342 -61.648 1.00 40.56 165 ALA A CA 1
ATOM 1341 C C . ALA A 1 165 ? -21.411 12.758 -63.035 1.00 40.56 165 ALA A C 1
ATOM 1343 O O . ALA A 1 165 ? -22.570 12.520 -63.372 1.00 40.56 165 ALA A O 1
ATOM 1344 N N . VAL A 1 166 ? -20.561 13.406 -63.832 1.00 39.62 166 VAL A N 1
ATOM 1345 C CA . VAL A 1 166 ? -20.785 13.527 -65.275 1.00 39.62 166 VAL A CA 1
ATOM 1346 C C . VAL A 1 166 ? -20.490 12.156 -65.871 1.00 39.62 166 VAL A C 1
ATOM 1348 O O . VAL A 1 166 ? -19.349 11.699 -65.872 1.00 39.62 166 VAL A O 1
ATOM 1351 N N . GLY A 1 167 ? -21.548 11.475 -66.303 1.00 37.53 167 GLY A N 1
ATOM 1352 C CA . GLY A 1 167 ? -21.447 10.225 -67.036 1.00 37.53 167 GLY A CA 1
ATOM 1353 C C . GLY A 1 167 ? -20.824 10.439 -68.411 1.00 37.53 167 GLY A C 1
ATOM 1354 O O . GLY A 1 167 ? -21.139 11.405 -69.104 1.00 37.53 167 GLY A O 1
ATOM 1355 N N . VAL A 1 168 ? -19.987 9.493 -68.821 1.00 34.06 168 VAL A N 1
ATOM 1356 C CA . VAL A 1 168 ? -19.695 9.235 -70.230 1.00 34.06 168 VAL A CA 1
ATOM 1357 C C . VAL A 1 168 ? -19.932 7.746 -70.439 1.00 34.06 168 VAL A C 1
ATOM 1359 O O . VAL A 1 168 ? -19.329 6.912 -69.768 1.00 34.06 168 VAL A O 1
ATOM 1362 N N . SER A 1 169 ? -20.899 7.439 -71.298 1.00 36.00 169 SER A N 1
ATOM 1363 C CA . SER A 1 169 ? -21.164 6.101 -71.818 1.00 36.00 169 SER A CA 1
ATOM 1364 C C . SER A 1 169 ? -20.625 6.023 -73.244 1.00 36.00 169 SER A C 1
ATOM 1366 O O . SER A 1 169 ? -20.883 6.945 -74.016 1.00 36.00 169 SER A O 1
ATOM 1368 N N . ILE A 1 170 ? -20.004 4.872 -73.540 1.00 40.19 170 ILE A N 1
ATOM 1369 C CA . ILE A 1 170 ? -19.528 4.345 -74.837 1.00 40.19 170 ILE A CA 1
ATOM 1370 C C . ILE A 1 170 ? -18.226 4.959 -75.358 1.00 40.19 170 ILE A C 1
ATOM 1372 O O . ILE A 1 170 ? -18.210 6.149 -75.733 1.00 40.19 170 ILE A O 1
#

Secondary structure (DSSP, 8-state):
-HHHHHHHHHHTT--EEEEEE-TTTTTS---HHHHHHHHHH--HHHHHHHHHHHHHHTT-EEEEEE-TTGGGB-TTT-PBPEEEETTEEEETTTTEEEEHHHHHHHHHHHHTT-------SS-TTTSTTTS---EEE-SSSEEE---------------PPPPP------